Protein AF-A0A358XLU8-F1 (afdb_monomer_lite)

pLDDT: mean 94.85, std 4.19, range [76.31, 98.69]

Sequence (121 aa):
DLKNVAKDKLIVLAFHIPLYHQNSDVFRNEDRQRLFDILAPFKHTLSLSAHTHFQRQYFYGQNEGWKQEKPHHEYNVGTTSGDWYSGELNEKGIPVSTMRDGTPKGYAILKIEGNQYSFDY

Secondary structure (DSSP, 8-state):
-GGGS-TTSEEEEE-SS-S--SS--SS-HHHHHHHHHHHTT-SEEEEEE-SSSS-EEEEE-GGGT--SSSPEEEEE---TTTTTT-S-B-TTS-B----TTSPPS---EEEEETTEEEEE-

Structure (mmCIF, N/CA/C/O backbone):
data_AF-A0A358XLU8-F1
#
_entry.id   AF-A0A358XLU8-F1
#
loop_
_atom_site.group_PDB
_atom_site.id
_atom_site.type_symbol
_atom_site.label_atom_id
_atom_site.label_alt_id
_atom_site.label_comp_id
_atom_site.label_asym_id
_atom_site.label_entity_id
_atom_site.label_seq_id
_atom_site.pdbx_PDB_ins_code
_atom_site.Cartn_x
_atom_site.Cartn_y
_atom_site.Cartn_z
_atom_site.occupancy
_atom_site.B_iso_or_equiv
_atom_site.auth_seq_id
_atom_site.auth_comp_id
_atom_site.auth_asym_id
_atom_site.auth_atom_id
_atom_site.pdbx_PDB_model_num
ATOM 1 N N . ASP A 1 1 ? -18.861 -10.164 3.761 1.00 81.62 1 ASP A N 1
ATOM 2 C CA . ASP A 1 1 ? -17.651 -10.866 4.241 1.00 81.62 1 ASP A CA 1
ATOM 3 C C . ASP A 1 1 ? -17.258 -10.494 5.665 1.00 81.62 1 ASP A C 1
ATOM 5 O O . ASP A 1 1 ? -17.329 -11.348 6.536 1.00 81.62 1 ASP A O 1
ATOM 9 N N . LEU A 1 2 ? -16.974 -9.225 5.973 1.00 93.62 2 LEU A N 1
ATOM 10 C CA . LEU A 1 2 ? -16.483 -8.806 7.304 1.00 93.62 2 LEU A CA 1
ATOM 11 C C . LEU A 1 2 ? -17.432 -9.032 8.504 1.00 93.62 2 LEU A C 1
ATOM 13 O O . LEU A 1 2 ? -17.013 -8.885 9.650 1.00 93.62 2 LEU A O 1
ATOM 17 N N . LYS A 1 3 ? -18.705 -9.384 8.275 1.00 93.50 3 LYS A N 1
ATOM 18 C CA . LYS A 1 3 ? -19.703 -9.598 9.343 1.00 93.50 3 LYS A CA 1
ATOM 19 C C . LYS A 1 3 ? -19.321 -10.731 10.304 1.00 93.50 3 LYS A C 1
ATOM 21 O O . LYS A 1 3 ? -19.650 -10.646 11.479 1.00 93.50 3 LYS A O 1
ATOM 26 N N . ASN A 1 4 ? -18.607 -11.741 9.808 1.00 95.00 4 ASN A N 1
ATOM 27 C CA . ASN A 1 4 ? -18.255 -12.947 10.566 1.00 95.00 4 ASN A CA 1
ATOM 28 C C . ASN A 1 4 ? -16.793 -12.949 11.046 1.00 95.00 4 ASN A C 1
ATOM 30 O O . ASN A 1 4 ? -16.323 -13.949 11.579 1.00 95.00 4 ASN A O 1
ATOM 34 N N . VAL A 1 5 ? -16.056 -11.855 10.830 1.00 96.25 5 VAL A N 1
ATOM 35 C CA . VAL A 1 5 ? -14.639 -11.752 11.195 1.00 96.25 5 VAL A CA 1
ATOM 36 C C . VAL A 1 5 ? -14.512 -11.085 12.562 1.00 96.25 5 VAL A C 1
ATOM 38 O O . VAL A 1 5 ? -15.071 -10.007 12.791 1.00 96.25 5 VAL A O 1
ATOM 41 N N . ALA A 1 6 ? -13.769 -11.723 13.470 1.00 96.56 6 ALA A N 1
ATOM 42 C CA . ALA A 1 6 ? -13.468 -11.165 14.784 1.00 96.56 6 ALA A CA 1
ATOM 43 C C . ALA A 1 6 ? -12.666 -9.854 14.662 1.00 96.56 6 ALA A C 1
ATOM 45 O O . ALA A 1 6 ? -11.850 -9.685 13.755 1.00 96.56 6 ALA A O 1
ATOM 46 N N . LYS A 1 7 ? -12.931 -8.894 15.556 1.00 95.75 7 LYS A N 1
ATOM 47 C CA . LYS A 1 7 ? -12.445 -7.503 15.435 1.00 95.75 7 LYS A CA 1
ATOM 48 C C . LYS A 1 7 ? -10.952 -7.319 15.721 1.00 95.75 7 LYS A C 1
ATOM 50 O O . LYS A 1 7 ? -10.391 -6.271 15.411 1.00 95.75 7 LYS A O 1
ATOM 55 N N . ASP A 1 8 ? -10.323 -8.334 16.295 1.00 96.00 8 ASP A N 1
ATOM 56 C CA . ASP A 1 8 ? -8.900 -8.418 16.624 1.00 96.00 8 ASP A CA 1
ATOM 57 C C . ASP A 1 8 ? -8.040 -9.002 15.487 1.00 96.00 8 ASP A C 1
ATOM 59 O O . ASP A 1 8 ? -6.810 -8.960 15.568 1.00 96.00 8 ASP A O 1
ATOM 63 N N . LYS A 1 9 ? -8.662 -9.527 14.421 1.00 97.81 9 LYS A N 1
ATOM 64 C CA . LYS A 1 9 ? -7.963 -10.058 13.243 1.00 97.81 9 LYS A CA 1
ATOM 65 C C . LYS A 1 9 ? -7.401 -8.945 12.361 1.00 97.81 9 LYS A C 1
ATOM 67 O O . LYS A 1 9 ? -7.987 -7.869 12.252 1.00 97.81 9 LYS A O 1
ATOM 72 N N . LEU A 1 10 ? -6.294 -9.251 11.682 1.00 98.44 10 LEU A N 1
ATOM 73 C CA . LEU A 1 10 ? -5.779 -8.431 10.590 1.00 98.44 10 LEU A CA 1
ATOM 74 C C . LEU A 1 10 ? -6.692 -8.560 9.367 1.00 98.44 10 LEU A C 1
ATOM 76 O O . LEU A 1 10 ? -6.890 -9.656 8.845 1.00 98.44 10 LEU A O 1
ATOM 80 N N . ILE A 1 11 ? -7.220 -7.431 8.902 1.00 98.31 11 ILE A N 1
ATOM 81 C CA . ILE A 1 11 ? -7.940 -7.328 7.633 1.00 98.31 11 ILE A CA 1
ATOM 82 C C . ILE A 1 11 ? -6.965 -6.841 6.566 1.00 98.31 11 ILE A C 1
ATOM 84 O O . ILE A 1 11 ? -6.453 -5.726 6.658 1.00 98.31 11 ILE A O 1
ATOM 88 N N . VAL A 1 12 ? -6.731 -7.672 5.552 1.00 98.31 12 VAL A N 1
ATOM 89 C CA . VAL A 1 12 ? -5.911 -7.319 4.389 1.00 98.31 12 VAL A CA 1
ATOM 90 C C . VAL A 1 12 ? -6.827 -7.095 3.194 1.00 98.31 12 VAL A C 1
ATOM 92 O O . VAL A 1 12 ? -7.613 -7.974 2.841 1.00 98.31 12 VAL A O 1
ATOM 95 N N . LEU A 1 13 ? -6.732 -5.922 2.577 1.00 98.00 13 LEU A N 1
ATOM 96 C CA . LEU A 1 13 ? -7.384 -5.609 1.309 1.00 98.00 13 LEU A CA 1
ATOM 97 C C . LEU A 1 13 ? -6.331 -5.604 0.208 1.00 98.00 13 LEU A C 1
ATOM 99 O O . LEU A 1 13 ? -5.270 -5.024 0.394 1.00 98.00 13 LEU A O 1
ATOM 103 N N . ALA A 1 14 ? -6.625 -6.224 -0.931 1.00 97.38 14 ALA A N 1
ATOM 104 C CA . ALA A 1 14 ? -5.761 -6.188 -2.106 1.00 97.38 14 ALA A CA 1
ATOM 105 C C . ALA A 1 14 ? -6.577 -5.745 -3.321 1.00 97.38 14 ALA A C 1
ATOM 107 O O . ALA A 1 14 ? -7.626 -6.320 -3.613 1.00 97.38 14 ALA A O 1
ATOM 108 N N . PHE A 1 15 ? -6.116 -4.704 -4.006 1.00 95.75 15 PHE A N 1
ATOM 109 C CA . PHE A 1 15 ? -6.797 -4.112 -5.155 1.00 95.75 15 PHE A CA 1
ATOM 110 C C . PHE A 1 15 ? -5.783 -3.461 -6.104 1.00 95.75 15 PHE A C 1
ATOM 112 O O . PHE A 1 15 ? -4.606 -3.341 -5.791 1.00 95.75 15 PHE A O 1
ATOM 119 N N . HIS A 1 16 ? -6.207 -3.096 -7.316 1.00 94.62 16 HIS A N 1
ATOM 120 C CA . HIS A 1 16 ? -5.261 -2.652 -8.342 1.00 94.62 16 HIS A CA 1
ATOM 121 C C . HIS A 1 16 ? -4.812 -1.192 -8.168 1.00 94.62 16 HIS A C 1
ATOM 123 O O . HIS A 1 16 ? -3.615 -0.931 -8.119 1.00 94.62 16 HIS A O 1
ATOM 129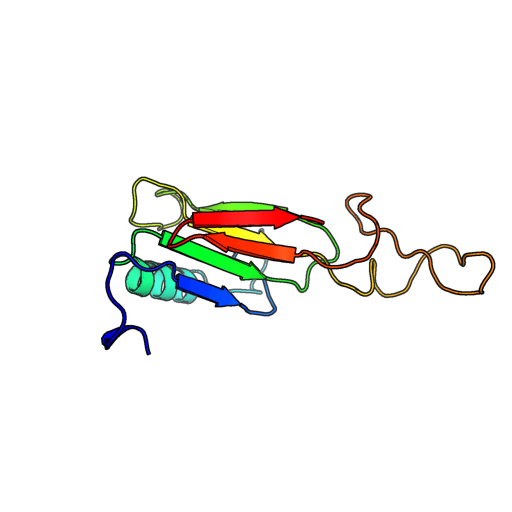 N N . ILE A 1 17 ? -5.756 -0.251 -8.086 1.00 94.38 17 ILE A N 1
ATOM 130 C CA . ILE A 1 17 ? -5.484 1.197 -8.095 1.00 94.38 17 ILE A CA 1
ATOM 131 C C . ILE A 1 17 ? -5.400 1.721 -6.656 1.00 94.38 17 ILE A C 1
ATOM 133 O O . ILE A 1 17 ? -6.315 1.429 -5.888 1.00 94.38 17 ILE A O 1
ATOM 137 N N . PRO A 1 18 ? -4.369 2.502 -6.284 1.00 95.00 18 PRO A N 1
ATOM 138 C CA . PRO A 1 18 ? -4.232 3.032 -4.933 1.00 95.00 18 PRO A CA 1
ATOM 139 C C . PRO A 1 18 ? -5.424 3.876 -4.487 1.00 95.00 18 PRO A C 1
ATOM 141 O O . PRO A 1 18 ? -6.002 4.616 -5.284 1.00 95.00 18 PRO A O 1
ATOM 144 N N . LEU A 1 19 ? -5.747 3.831 -3.191 1.00 94.94 19 LEU A N 1
ATOM 145 C CA . LEU A 1 19 ? -6.729 4.759 -2.606 1.00 94.94 19 LEU A CA 1
ATOM 146 C C . LEU A 1 19 ? -6.156 6.179 -2.515 1.00 94.94 19 LEU A C 1
ATOM 148 O O . LEU A 1 19 ? -6.903 7.162 -2.414 1.00 94.94 19 LEU A O 1
ATOM 152 N N . TYR A 1 20 ? -4.826 6.276 -2.504 1.00 92.12 20 TYR A N 1
ATOM 153 C CA . TYR A 1 20 ? -4.118 7.534 -2.445 1.00 92.12 20 TYR A CA 1
ATOM 154 C C . TYR A 1 20 ? -4.060 8.127 -3.838 1.00 92.12 20 TYR A C 1
ATOM 156 O O . TYR A 1 20 ? -3.562 7.509 -4.779 1.00 92.12 20 TYR A O 1
ATOM 164 N N . HIS A 1 21 ? -4.482 9.375 -3.947 1.00 87.44 21 HIS A N 1
ATOM 165 C CA . HIS A 1 21 ? -4.370 10.132 -5.174 1.00 87.44 21 HIS A CA 1
ATOM 166 C C . HIS A 1 21 ? -4.145 11.608 -4.856 1.00 87.44 21 HIS A C 1
ATOM 168 O O . HIS A 1 21 ? -4.534 12.104 -3.797 1.00 87.44 21 HIS A O 1
ATOM 174 N N . GLN A 1 22 ? -3.471 12.298 -5.771 1.00 83.44 22 GLN A N 1
ATOM 175 C CA . GLN A 1 22 ? -3.292 13.745 -5.749 1.00 83.44 22 GLN A CA 1
ATOM 176 C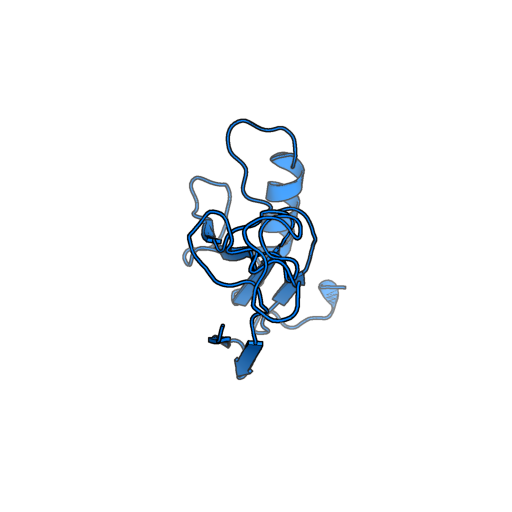 C . GLN A 1 22 ? -3.698 14.280 -7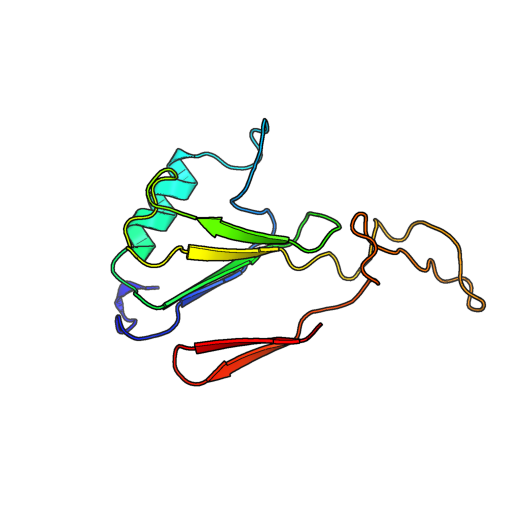.113 1.00 83.44 22 GLN A C 1
ATOM 178 O O . GLN A 1 22 ? -3.173 13.816 -8.123 1.00 83.44 22 GLN A O 1
ATOM 183 N N . ASN A 1 23 ? -4.596 15.266 -7.135 1.00 76.31 23 ASN A N 1
ATOM 184 C CA . ASN A 1 23 ? -5.032 15.938 -8.362 1.00 76.31 23 ASN A CA 1
ATOM 185 C C . ASN A 1 23 ? -5.510 14.963 -9.459 1.00 76.31 23 ASN A C 1
ATOM 187 O O . ASN A 1 23 ? -5.189 15.146 -10.632 1.00 76.31 23 ASN A O 1
ATOM 191 N N . SER A 1 24 ? -6.234 13.903 -9.086 1.00 78.69 24 SER A N 1
ATOM 192 C CA . SER A 1 24 ? -6.756 12.926 -10.045 1.00 78.69 24 SER A CA 1
ATOM 193 C C . SER A 1 24 ? -8.099 12.359 -9.591 1.00 78.69 24 SER A C 1
ATOM 195 O O . SER A 1 24 ? -8.300 12.169 -8.397 1.00 78.69 24 SER A O 1
ATOM 197 N N . ASP A 1 25 ? -8.953 11.977 -10.538 1.00 78.00 25 ASP A N 1
ATOM 198 C CA . ASP A 1 25 ? -10.256 11.354 -10.260 1.00 78.00 25 ASP A CA 1
ATOM 199 C C . ASP A 1 25 ? -10.201 9.814 -10.296 1.00 78.00 25 ASP A C 1
ATOM 201 O O . ASP A 1 25 ? -11.216 9.148 -10.499 1.00 78.00 25 ASP A O 1
ATOM 205 N N . VAL A 1 26 ? -9.014 9.216 -10.117 1.00 82.75 26 VAL A N 1
ATOM 206 C CA . VAL A 1 26 ? -8.835 7.749 -10.189 1.00 82.75 26 VAL A CA 1
ATOM 207 C C . VAL A 1 26 ? -9.561 7.003 -9.068 1.00 82.75 26 VAL A C 1
ATOM 209 O O . VAL A 1 26 ? -9.863 5.820 -9.217 1.00 82.75 26 VAL A O 1
ATOM 212 N N . PHE A 1 27 ? -9.855 7.685 -7.957 1.00 85.00 27 PHE A N 1
ATOM 213 C CA . PHE A 1 27 ? -10.622 7.133 -6.850 1.00 85.00 27 PHE A CA 1
ATOM 214 C C . PHE A 1 27 ? -11.497 8.207 -6.196 1.00 85.00 27 PHE A C 1
ATOM 216 O O . PHE A 1 27 ? -11.022 9.284 -5.838 1.00 85.00 27 PHE A O 1
ATOM 223 N N . ARG A 1 28 ? -12.784 7.912 -5.995 1.00 90.44 28 ARG A N 1
ATOM 224 C CA . ARG A 1 28 ? -13.723 8.852 -5.367 1.00 90.44 28 ARG A CA 1
ATOM 225 C C . ARG A 1 28 ? -13.488 8.912 -3.862 1.00 90.44 28 ARG A C 1
ATOM 227 O O . ARG A 1 28 ? -13.432 7.878 -3.192 1.00 90.44 28 ARG A O 1
ATOM 234 N N . ASN A 1 29 ? -13.397 10.120 -3.312 1.00 91.00 29 ASN A N 1
ATOM 235 C CA . ASN A 1 29 ? -13.171 10.306 -1.877 1.00 91.00 29 ASN A CA 1
ATOM 236 C C . ASN A 1 29 ? -14.313 9.716 -1.035 1.00 91.00 29 ASN A C 1
ATOM 238 O O . ASN A 1 29 ? -14.064 9.180 0.043 1.00 91.00 29 ASN A O 1
ATOM 242 N N . GLU A 1 30 ? -15.545 9.738 -1.541 1.00 94.25 30 GLU A N 1
ATOM 243 C CA . GLU A 1 30 ? -16.729 9.199 -0.869 1.00 94.25 30 GLU A CA 1
ATOM 244 C C . GLU A 1 30 ? -16.670 7.670 -0.761 1.00 94.25 30 GLU A C 1
ATOM 246 O O . GLU A 1 30 ? -17.022 7.104 0.275 1.00 94.25 30 GLU A O 1
ATOM 251 N N . ASP A 1 31 ? -16.169 6.989 -1.797 1.00 94.88 31 ASP A N 1
ATOM 252 C CA . ASP A 1 31 ? -15.965 5.538 -1.756 1.00 94.88 31 ASP A CA 1
ATOM 253 C C . ASP A 1 31 ? -14.847 5.167 -0.781 1.00 94.88 31 ASP A C 1
ATOM 255 O O . ASP A 1 31 ? -14.969 4.185 -0.042 1.00 94.88 31 ASP A O 1
ATOM 259 N N . ARG A 1 32 ? -13.773 5.970 -0.734 1.00 95.38 32 ARG A N 1
ATOM 260 C CA . ARG A 1 32 ? -12.669 5.758 0.211 1.00 95.38 32 ARG A CA 1
ATOM 261 C C . ARG A 1 32 ? -13.166 5.936 1.637 1.00 95.38 32 ARG A C 1
ATOM 263 O O . ARG A 1 32 ? -12.882 5.101 2.491 1.00 95.38 32 ARG A O 1
ATOM 270 N N . GLN A 1 33 ? -13.968 6.972 1.877 1.00 97.06 33 GLN A N 1
ATOM 271 C CA . GLN A 1 33 ? -14.590 7.197 3.176 1.00 97.06 33 GLN A CA 1
ATOM 272 C C . GLN A 1 33 ? -15.501 6.032 3.564 1.00 97.06 33 GLN A C 1
ATOM 274 O O . GLN A 1 33 ? -15.401 5.525 4.679 1.00 97.06 33 GLN A O 1
ATOM 279 N N . ARG A 1 34 ? -16.332 5.541 2.637 1.00 97.44 34 ARG A N 1
ATOM 280 C CA . ARG A 1 34 ? -17.197 4.381 2.882 1.00 97.44 34 ARG A CA 1
ATOM 281 C C . ARG A 1 34 ? -16.390 3.137 3.259 1.00 97.44 34 ARG A C 1
ATOM 283 O O . ARG A 1 34 ? -16.798 2.399 4.156 1.00 97.44 34 ARG A O 1
ATOM 290 N N . LEU A 1 35 ? -15.254 2.900 2.602 1.00 96.94 35 LEU A N 1
ATOM 291 C CA . LEU A 1 35 ? -14.335 1.825 2.972 1.00 96.94 35 LEU A CA 1
ATOM 292 C C . LEU A 1 35 ? -13.766 2.038 4.383 1.00 96.94 35 LEU A C 1
ATOM 294 O O . LEU A 1 35 ? -13.793 1.112 5.193 1.00 96.94 35 LEU A O 1
ATOM 298 N N . PHE A 1 36 ? -13.302 3.245 4.709 1.00 97.81 36 PHE A N 1
ATOM 299 C CA . PHE A 1 36 ? -12.782 3.566 6.042 1.00 97.81 36 PHE A CA 1
ATOM 300 C C . PHE A 1 36 ? -13.827 3.365 7.142 1.00 97.81 36 PHE A C 1
ATOM 302 O O . PHE A 1 36 ? -13.509 2.797 8.186 1.00 97.81 36 PHE A O 1
ATOM 309 N N . ASP A 1 37 ? -15.082 3.735 6.895 1.00 98.00 37 ASP A N 1
ATOM 310 C CA . ASP A 1 37 ? -16.179 3.533 7.844 1.00 98.00 37 ASP A CA 1
ATOM 311 C C . ASP A 1 37 ? -16.477 2.038 8.061 1.00 98.00 37 ASP A C 1
ATOM 313 O O . ASP A 1 37 ? -16.711 1.605 9.191 1.00 98.00 37 ASP A O 1
ATOM 317 N N . ILE A 1 38 ? -16.398 1.217 7.004 1.00 97.50 38 ILE A N 1
ATOM 318 C CA . ILE A 1 38 ? -16.519 -0.248 7.103 1.00 97.50 38 ILE A CA 1
ATOM 319 C C . ILE A 1 38 ? -15.377 -0.850 7.941 1.00 97.50 38 ILE A C 1
ATOM 321 O O . ILE A 1 38 ? -15.596 -1.813 8.684 1.00 97.50 38 ILE A O 1
ATOM 325 N N . LEU A 1 39 ? -14.166 -0.301 7.823 1.00 97.56 39 LEU A N 1
ATOM 326 C CA . LEU A 1 39 ? -12.968 -0.783 8.513 1.00 97.56 39 LEU A CA 1
ATOM 327 C C . LEU A 1 39 ? -12.817 -0.248 9.942 1.00 97.56 39 LEU A C 1
ATOM 329 O O . LEU A 1 39 ? -12.073 -0.841 10.721 1.00 97.56 39 LEU A O 1
ATOM 333 N N . ALA A 1 40 ? -13.532 0.816 10.317 1.00 97.31 40 ALA A N 1
ATOM 334 C CA . ALA A 1 40 ? -13.440 1.456 11.632 1.00 97.31 40 ALA A CA 1
ATOM 335 C C . ALA A 1 40 ? -13.514 0.489 12.839 1.00 97.31 40 ALA A C 1
ATOM 337 O O . ALA A 1 40 ? -12.789 0.714 13.808 1.00 97.31 40 ALA A O 1
ATOM 338 N N . PRO A 1 41 ? -14.301 -0.610 12.812 1.00 96.88 41 PRO A N 1
ATOM 339 C CA . PRO A 1 41 ? -14.335 -1.572 13.916 1.00 96.88 41 PRO A CA 1
ATOM 340 C C . PRO A 1 41 ? -13.098 -2.482 14.049 1.00 96.88 41 PRO A C 1
ATOM 342 O O . PRO A 1 41 ? -13.022 -3.225 15.026 1.00 96.88 41 PRO A O 1
ATOM 345 N N . PHE A 1 42 ? -12.178 -2.507 13.078 1.00 97.31 42 PHE A N 1
ATOM 346 C CA . PHE A 1 42 ? -11.047 -3.442 13.022 1.00 97.31 42 PHE A CA 1
ATOM 347 C C . PHE A 1 42 ? -9.723 -2.727 13.285 1.00 97.31 42 PHE A C 1
ATOM 349 O O . PHE A 1 42 ? -9.262 -1.945 12.458 1.00 97.31 42 PHE A O 1
ATOM 356 N N . LYS A 1 43 ? -9.065 -3.029 14.408 1.00 95.81 43 LYS A N 1
ATOM 357 C CA . LYS A 1 43 ? -7.833 -2.326 14.827 1.00 95.81 43 LYS A CA 1
ATOM 358 C C . LYS A 1 43 ? -6.604 -2.627 13.965 1.00 95.81 43 LYS A C 1
ATOM 360 O O . LYS A 1 43 ? -5.626 -1.882 13.983 1.00 95.81 43 LYS A O 1
ATOM 365 N N . HIS A 1 44 ? -6.644 -3.735 13.232 1.00 97.94 44 HIS A N 1
ATOM 366 C CA . HIS A 1 44 ? -5.529 -4.245 12.447 1.00 97.94 44 HIS A CA 1
ATOM 367 C C . HIS A 1 44 ? -5.963 -4.308 10.991 1.00 97.94 44 HIS A C 1
ATOM 369 O O . HIS A 1 44 ? -6.741 -5.176 10.600 1.00 97.94 44 HIS A O 1
ATOM 375 N N . THR A 1 45 ? -5.501 -3.353 10.192 1.00 98.38 45 THR A N 1
ATOM 376 C CA . THR A 1 45 ? -5.874 -3.240 8.782 1.00 98.38 45 THR A CA 1
ATOM 377 C C . THR A 1 45 ? -4.647 -2.919 7.936 1.00 98.38 45 THR A C 1
ATOM 379 O O . THR A 1 45 ? -3.736 -2.219 8.384 1.00 98.38 45 THR A O 1
ATOM 382 N N . LEU A 1 46 ? -4.630 -3.455 6.721 1.00 98.69 46 LEU A N 1
ATOM 383 C CA . LEU A 1 46 ? -3.598 -3.243 5.714 1.00 98.69 46 LEU A CA 1
ATOM 384 C C . LEU A 1 46 ? -4.266 -3.206 4.339 1.00 98.69 46 LEU A C 1
ATOM 386 O O . LEU A 1 46 ? -5.040 -4.105 4.014 1.00 98.69 46 LEU A O 1
ATOM 390 N N . SER A 1 47 ? -3.942 -2.203 3.535 1.00 98.44 47 SER A N 1
ATOM 391 C CA . SER A 1 47 ? -4.293 -2.175 2.116 1.00 98.44 47 SER A CA 1
ATOM 392 C C . SER A 1 47 ? -3.058 -2.422 1.256 1.00 98.44 47 SER A C 1
ATOM 394 O O . SER A 1 47 ? -1.980 -1.907 1.539 1.00 98.44 47 SER A O 1
ATOM 396 N N . LEU A 1 48 ? -3.220 -3.213 0.205 1.00 98.44 48 LEU A N 1
ATOM 397 C CA . LEU A 1 48 ? -2.216 -3.488 -0.810 1.00 98.44 48 LEU A CA 1
ATOM 398 C C . LEU A 1 48 ? -2.751 -2.999 -2.149 1.00 98.44 48 LEU A C 1
ATOM 400 O O . LEU A 1 48 ? -3.812 -3.445 -2.599 1.00 98.44 48 LEU A O 1
ATOM 404 N N . SER A 1 49 ? -2.004 -2.101 -2.778 1.00 96.94 49 SER A N 1
ATOM 405 C CA . SER A 1 49 ? -2.290 -1.610 -4.120 1.00 96.94 49 SER A CA 1
ATOM 406 C C . SER A 1 49 ? -1.116 -1.833 -5.065 1.00 96.94 49 SER A C 1
ATOM 408 O O . SER A 1 49 ? -0.028 -2.216 -4.640 1.00 96.94 49 SER A O 1
ATOM 410 N N . ALA A 1 50 ? -1.350 -1.624 -6.358 1.00 94.38 50 ALA A N 1
ATOM 411 C CA . ALA A 1 50 ? -0.335 -1.675 -7.402 1.00 94.38 50 ALA A CA 1
ATOM 412 C C . ALA A 1 50 ? -0.578 -0.509 -8.375 1.00 94.38 50 ALA A C 1
ATOM 414 O O . ALA A 1 50 ? -0.756 0.623 -7.937 1.00 94.38 50 ALA A O 1
ATOM 415 N N . HIS A 1 51 ? -0.621 -0.756 -9.684 1.00 94.12 51 HIS A N 1
ATOM 416 C CA . HIS A 1 51 ? -0.870 0.240 -10.736 1.00 94.12 51 HIS A CA 1
ATOM 417 C C . HIS A 1 51 ? 0.250 1.273 -10.926 1.00 94.12 51 HIS A C 1
ATOM 419 O O . HIS A 1 51 ? 0.672 1.497 -12.056 1.00 94.12 51 HIS A O 1
ATOM 425 N N . THR A 1 52 ? 0.767 1.883 -9.863 1.00 93.25 52 THR A N 1
ATOM 426 C CA . THR A 1 52 ? 1.893 2.811 -9.938 1.00 93.25 52 THR A CA 1
ATOM 427 C C . THR A 1 52 ? 3.225 2.067 -9.994 1.00 93.25 52 THR A C 1
ATOM 429 O O . THR A 1 52 ? 3.483 1.130 -9.247 1.00 93.25 52 THR A O 1
ATOM 432 N N . HIS A 1 53 ? 4.082 2.476 -10.929 1.00 95.44 53 HIS A N 1
ATOM 433 C CA . HIS A 1 53 ? 5.378 1.851 -11.205 1.00 95.44 53 HIS A CA 1
ATOM 434 C C . HIS A 1 53 ? 6.475 2.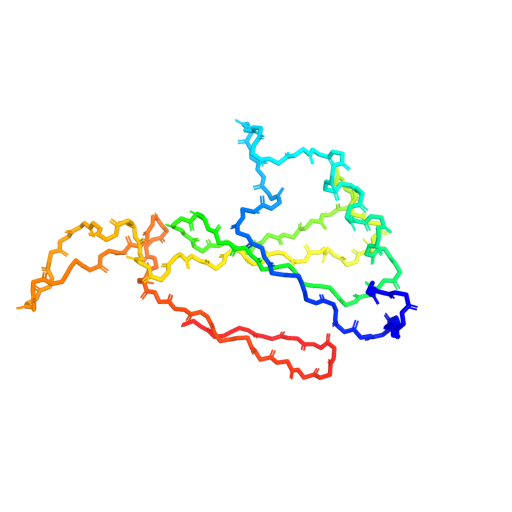438 -10.299 1.00 95.44 53 HIS A C 1
ATOM 436 O O . HIS A 1 53 ? 7.481 2.966 -10.773 1.00 95.44 53 HIS A O 1
ATOM 442 N N . PHE A 1 54 ? 6.213 2.422 -8.993 1.00 95.25 54 PHE A N 1
ATOM 443 C CA . PHE A 1 54 ? 7.108 2.810 -7.901 1.00 95.25 54 PHE A CA 1
ATOM 444 C C . PHE A 1 54 ? 6.604 2.183 -6.595 1.00 95.25 54 PHE A C 1
ATOM 446 O O . PHE A 1 54 ? 5.431 1.838 -6.502 1.00 95.25 54 PHE A O 1
ATOM 453 N N . GLN A 1 55 ? 7.451 2.071 -5.575 1.00 95.94 55 GLN A N 1
ATOM 454 C CA . GLN A 1 55 ? 7.036 1.670 -4.231 1.00 95.94 55 GLN A CA 1
ATOM 455 C C . GLN A 1 55 ? 6.495 2.876 -3.453 1.00 95.94 55 GLN A C 1
ATOM 457 O O . GLN A 1 55 ? 7.067 3.968 -3.490 1.00 95.94 55 GLN A O 1
ATOM 462 N N . ARG A 1 56 ? 5.405 2.700 -2.696 1.00 95.88 56 ARG A N 1
ATOM 463 C CA . ARG A 1 56 ? 4.933 3.726 -1.748 1.00 95.88 56 ARG A CA 1
ATOM 464 C C . ARG A 1 56 ? 4.282 3.110 -0.521 1.00 95.88 56 ARG A C 1
ATOM 466 O O . ARG A 1 56 ? 3.280 2.422 -0.642 1.00 95.88 56 ARG A O 1
ATOM 473 N N . GLN A 1 57 ? 4.790 3.463 0.654 1.00 96.88 57 GLN A N 1
ATOM 474 C CA . GLN A 1 57 ? 4.111 3.236 1.929 1.00 96.88 57 GLN A CA 1
ATOM 475 C C . GLN A 1 57 ? 3.347 4.511 2.297 1.00 96.88 57 GLN A C 1
ATOM 477 O O . GLN A 1 57 ? 3.958 5.572 2.445 1.00 96.88 57 GLN A O 1
ATOM 482 N N . TYR A 1 58 ? 2.023 4.437 2.401 1.00 97.69 58 TYR A N 1
ATOM 483 C CA . TYR A 1 58 ? 1.173 5.575 2.748 1.00 97.69 58 TYR A CA 1
ATOM 484 C C . TYR A 1 58 ? 0.369 5.303 4.019 1.00 97.69 58 TYR A C 1
ATOM 486 O O . TYR A 1 58 ? -0.118 4.194 4.232 1.00 97.69 58 TYR A O 1
ATOM 494 N N . PHE A 1 59 ? 0.223 6.322 4.865 1.00 98.31 59 PHE A N 1
ATOM 495 C CA . PHE A 1 59 ? -0.424 6.213 6.170 1.00 98.31 59 PHE A CA 1
ATOM 496 C C . PHE A 1 59 ? -1.552 7.238 6.294 1.00 98.31 59 PHE A C 1
ATOM 498 O O . PHE A 1 59 ? -1.283 8.421 6.479 1.00 98.31 59 PHE A O 1
ATOM 505 N N . TYR A 1 60 ? -2.803 6.780 6.225 1.00 97.88 60 TYR A N 1
ATOM 506 C CA . TYR A 1 60 ? -3.975 7.652 6.314 1.00 97.88 60 TYR A CA 1
ATOM 507 C C . TYR A 1 60 ? -4.265 8.069 7.749 1.00 97.88 60 TYR A C 1
ATOM 509 O O . TYR A 1 60 ? -4.503 7.219 8.615 1.00 97.88 60 TYR A O 1
ATOM 517 N N . GLY A 1 61 ? -4.293 9.378 7.984 1.00 98.00 61 GLY A N 1
ATOM 518 C CA . GLY A 1 61 ? -4.620 9.977 9.276 1.00 98.00 61 GLY A CA 1
ATOM 519 C C . GLY A 1 61 ? -6.076 10.439 9.402 1.00 98.00 61 GLY A C 1
ATOM 520 O O . GLY A 1 61 ? -6.870 10.381 8.461 1.00 98.00 61 GLY A O 1
ATOM 521 N N . GLN A 1 62 ? -6.424 10.967 10.579 1.00 97.38 62 GLN A N 1
ATOM 522 C CA . GLN A 1 62 ? -7.770 11.494 10.861 1.00 97.38 62 GLN A CA 1
ATOM 523 C C . GLN A 1 62 ? -8.186 12.629 9.917 1.00 97.38 62 GLN A C 1
ATOM 525 O O . GLN A 1 62 ? -9.343 12.694 9.505 1.00 97.38 62 GLN A O 1
ATOM 530 N N . ASN A 1 63 ? -7.231 13.469 9.506 1.00 95.94 63 ASN A N 1
ATOM 531 C CA . ASN A 1 63 ? -7.461 14.564 8.556 1.00 95.94 63 ASN A CA 1
ATOM 532 C C . ASN A 1 63 ? -7.910 14.074 7.167 1.00 95.94 63 ASN A C 1
ATOM 534 O O . ASN A 1 63 ? -8.436 14.855 6.382 1.00 95.94 63 ASN A O 1
ATOM 538 N N . GLU A 1 64 ? -7.723 12.787 6.868 1.00 95.12 64 GLU A N 1
ATOM 539 C CA . GLU A 1 64 ? -8.098 12.151 5.601 1.00 95.12 64 GLU A CA 1
ATOM 540 C C . GLU A 1 64 ? -9.337 11.255 5.739 1.00 95.12 64 GLU A C 1
ATOM 542 O O . GLU A 1 64 ? -9.673 10.510 4.817 1.00 95.12 64 GLU A O 1
ATOM 547 N N . GLY A 1 65 ? -10.016 11.321 6.890 1.00 96.19 65 GLY A N 1
ATOM 548 C CA . GLY A 1 65 ? -11.250 10.588 7.158 1.00 96.19 65 GLY A CA 1
ATOM 549 C C . GLY A 1 65 ? -11.066 9.238 7.853 1.00 96.19 65 GLY A C 1
ATOM 550 O O . GLY A 1 65 ? -12.062 8.564 8.143 1.00 96.19 65 GLY A O 1
ATOM 551 N N . TRP A 1 66 ? -9.824 8.842 8.158 1.00 98.06 66 TRP A N 1
ATOM 552 C CA . TRP A 1 66 ? -9.552 7.633 8.933 1.00 98.06 66 TRP A CA 1
ATOM 553 C C . TRP A 1 66 ? -10.049 7.782 10.377 1.00 98.06 66 TRP A C 1
ATOM 555 O O . TRP A 1 66 ? -9.838 8.805 11.023 1.00 98.06 66 TRP A O 1
ATOM 565 N N . LYS A 1 67 ? -10.740 6.765 10.900 1.00 97.44 67 LYS A N 1
ATOM 566 C CA . LYS A 1 67 ? -11.469 6.873 12.179 1.00 97.44 67 LYS A CA 1
ATOM 567 C C . LYS A 1 67 ? -10.675 6.431 13.407 1.00 97.44 67 LYS A C 1
ATOM 569 O O . LYS A 1 67 ? -11.141 6.642 14.523 1.00 97.44 67 LYS A O 1
ATOM 574 N N . GLN A 1 68 ? -9.519 5.794 13.226 1.00 96.25 68 GLN A N 1
ATOM 575 C CA . GLN A 1 68 ? -8.728 5.259 14.337 1.00 96.25 68 GLN A CA 1
ATOM 576 C C . GLN A 1 68 ? -7.528 6.153 14.647 1.00 96.25 68 GLN A C 1
ATOM 578 O O . GLN A 1 68 ? -7.091 6.942 13.814 1.00 96.25 68 GLN A O 1
ATOM 583 N N . GLU A 1 69 ? -6.993 6.020 15.860 1.00 95.69 69 GLU A N 1
ATOM 584 C CA . GLU A 1 69 ? -5.802 6.753 16.301 1.00 95.69 69 GLU A CA 1
ATOM 585 C C . GLU A 1 69 ? -4.545 6.315 15.536 1.00 95.69 69 GLU A C 1
ATOM 587 O O . GLU A 1 69 ? -3.788 7.154 15.054 1.00 95.69 69 GLU A O 1
ATOM 592 N N . LYS A 1 70 ? -4.349 4.999 15.363 1.00 96.75 70 LYS A N 1
ATOM 593 C CA . LYS A 1 70 ? -3.262 4.468 14.534 1.00 96.75 70 LYS A CA 1
ATOM 594 C C . LYS A 1 70 ? -3.605 4.673 13.050 1.00 96.75 70 LYS A C 1
ATOM 596 O O . LYS A 1 70 ? -4.658 4.182 12.633 1.00 96.75 70 LYS A O 1
ATOM 601 N N . PRO A 1 71 ? -2.737 5.318 12.249 1.00 98.19 71 PRO A N 1
ATOM 602 C CA . PRO A 1 71 ? -2.971 5.503 10.819 1.00 98.19 71 PRO A CA 1
ATOM 603 C C . PRO A 1 71 ? -3.177 4.187 10.059 1.00 98.19 71 PRO A C 1
ATOM 605 O O . PRO A 1 71 ? -2.526 3.182 10.363 1.00 98.19 71 PRO A O 1
ATOM 608 N N . HIS A 1 72 ? -4.054 4.194 9.051 1.00 98.50 72 HIS A N 1
ATOM 609 C CA . HIS A 1 72 ? -4.222 3.044 8.159 1.00 98.50 72 HIS A CA 1
ATOM 610 C C . HIS A 1 72 ? -3.070 2.974 7.167 1.00 98.50 72 HIS A C 1
ATOM 612 O O . HIS A 1 72 ? -2.791 3.952 6.480 1.00 98.50 72 HIS A O 1
ATOM 618 N N . HIS A 1 73 ? -2.435 1.813 7.067 1.00 98.62 73 HIS A N 1
ATOM 619 C CA . HIS A 1 73 ? -1.324 1.602 6.155 1.00 98.62 73 HIS A CA 1
ATOM 620 C C . HIS A 1 73 ? -1.811 1.055 4.812 1.00 98.62 73 HIS A C 1
ATOM 622 O O . HIS A 1 73 ? -2.457 0.005 4.760 1.00 98.62 73 HIS A O 1
ATOM 628 N N . GLU A 1 74 ? -1.452 1.741 3.734 1.00 98.38 74 GLU A N 1
ATOM 629 C CA . GLU A 1 74 ? -1.522 1.226 2.374 1.00 98.38 74 GLU A CA 1
ATOM 630 C C . GLU A 1 74 ? -0.114 1.095 1.799 1.00 98.38 74 GLU A C 1
ATOM 632 O O . GLU A 1 74 ? 0.611 2.085 1.691 1.00 98.38 74 GLU A O 1
ATOM 637 N N . TYR A 1 75 ? 0.244 -0.121 1.391 1.00 98.19 75 TYR A N 1
ATOM 638 C CA . TYR A 1 75 ? 1.453 -0.371 0.627 1.00 98.19 75 TYR A CA 1
ATOM 639 C C . TYR A 1 75 ? 1.101 -0.485 -0.853 1.00 98.19 75 TYR A C 1
ATOM 641 O O . TYR A 1 75 ? 0.494 -1.462 -1.298 1.00 98.19 75 TYR A O 1
ATOM 649 N N . ASN A 1 76 ? 1.517 0.511 -1.625 1.00 96.69 76 ASN A N 1
ATOM 650 C CA . ASN A 1 76 ? 1.624 0.379 -3.058 1.00 96.69 76 ASN A CA 1
ATOM 651 C C . ASN A 1 76 ? 2.854 -0.456 -3.414 1.00 96.69 76 ASN A C 1
ATOM 653 O O . ASN A 1 76 ? 3.983 0.045 -3.403 1.00 96.69 76 ASN A O 1
ATOM 657 N N . VAL A 1 77 ? 2.610 -1.728 -3.707 1.00 95.88 77 VAL A N 1
ATOM 658 C CA . VAL A 1 77 ? 3.628 -2.650 -4.184 1.00 95.88 77 VAL A CA 1
ATOM 659 C C . VAL A 1 77 ? 3.808 -2.360 -5.664 1.00 95.88 77 VAL A C 1
ATOM 661 O O . VAL A 1 77 ? 2.922 -2.645 -6.476 1.00 95.88 77 VAL A O 1
ATOM 664 N N . GLY A 1 78 ? 4.946 -1.755 -5.999 1.00 92.38 78 GLY A N 1
ATOM 665 C CA . GLY A 1 78 ? 5.306 -1.438 -7.375 1.00 92.38 78 GLY A CA 1
ATOM 666 C C . GLY A 1 78 ? 5.161 -2.649 -8.305 1.00 92.38 78 GLY A C 1
ATOM 667 O O . GLY A 1 78 ? 5.093 -3.805 -7.881 1.00 92.38 78 GLY A O 1
ATOM 668 N N . THR A 1 79 ? 5.074 -2.401 -9.605 1.00 91.12 79 THR A N 1
ATOM 669 C CA . THR A 1 79 ? 4.696 -3.445 -10.559 1.00 91.12 79 THR A CA 1
ATOM 670 C C . THR A 1 79 ? 5.828 -4.445 -10.812 1.00 91.12 79 THR A C 1
ATOM 672 O O . THR A 1 79 ? 6.990 -4.084 -11.000 1.00 91.12 79 THR A O 1
ATOM 675 N N . THR A 1 80 ? 5.488 -5.733 -10.915 1.00 91.44 80 THR A N 1
ATOM 676 C CA . THR A 1 80 ? 6.465 -6.798 -11.224 1.00 91.44 80 THR A CA 1
ATOM 677 C C . THR A 1 80 ? 7.125 -6.627 -12.591 1.00 91.44 80 THR A C 1
ATOM 679 O O . THR A 1 80 ? 8.237 -7.099 -12.820 1.00 91.44 80 THR A O 1
ATOM 682 N N . SER A 1 81 ? 6.471 -5.907 -13.502 1.00 91.38 81 SER A N 1
ATOM 683 C CA . SER A 1 81 ? 7.036 -5.515 -14.793 1.00 91.38 81 SER A CA 1
ATOM 684 C C . SER A 1 81 ? 8.162 -4.489 -14.691 1.00 91.38 81 SER A C 1
ATOM 686 O O . SER A 1 81 ? 8.871 -4.280 -15.675 1.00 91.38 81 SER A O 1
ATOM 688 N N . GLY A 1 82 ? 8.304 -3.811 -13.550 1.00 93.44 82 GLY A N 1
ATOM 689 C CA . GLY A 1 82 ? 9.075 -2.580 -13.484 1.00 93.44 82 GLY A CA 1
ATOM 690 C C . GLY A 1 82 ? 8.394 -1.469 -14.269 1.00 93.44 82 GLY A C 1
ATOM 691 O O . GLY A 1 82 ? 7.211 -1.593 -14.575 1.00 93.44 82 GLY A O 1
ATOM 692 N N . ASP A 1 83 ? 9.116 -0.418 -14.654 1.00 93.81 83 ASP A N 1
ATOM 693 C CA . ASP A 1 83 ? 8.588 0.712 -15.441 1.00 93.81 83 ASP A CA 1
ATOM 694 C C . ASP A 1 83 ? 8.156 0.284 -16.865 1.00 93.81 83 ASP A C 1
ATOM 696 O O . ASP A 1 83 ? 8.907 0.407 -17.826 1.00 93.81 83 ASP A O 1
ATOM 700 N N . TRP A 1 84 ? 6.958 -0.298 -16.998 1.00 92.00 84 TRP A N 1
ATOM 701 C CA . TRP A 1 84 ? 6.317 -0.776 -18.234 1.00 92.00 84 TRP A CA 1
ATOM 702 C C . TRP A 1 84 ? 7.196 -1.637 -19.154 1.00 92.00 84 TRP A C 1
ATOM 704 O O . TRP A 1 84 ? 7.131 -1.494 -20.372 1.00 92.00 84 TRP A O 1
ATOM 714 N N . TYR A 1 85 ? 8.011 -2.543 -18.598 1.00 92.00 85 TYR A N 1
ATOM 715 C CA . TYR A 1 85 ? 8.968 -3.341 -19.383 1.00 92.00 85 TYR A CA 1
ATOM 716 C C . TYR A 1 85 ? 9.896 -2.478 -20.260 1.00 92.00 85 TYR A C 1
ATOM 718 O O . TYR A 1 85 ? 10.317 -2.900 -21.335 1.00 92.00 85 TYR A O 1
ATOM 726 N N . SER A 1 86 ? 10.198 -1.257 -19.823 1.00 92.19 86 SER A N 1
ATOM 727 C CA . SER A 1 86 ? 11.030 -0.307 -20.559 1.00 92.19 86 SER A CA 1
ATOM 728 C C . SER A 1 86 ? 12.442 -0.210 -19.971 1.00 92.19 86 SER A C 1
ATOM 730 O O . SER A 1 86 ? 12.802 -0.947 -19.044 1.00 92.19 86 SER A O 1
ATOM 732 N N . GLY A 1 87 ? 13.249 0.694 -20.526 1.00 92.31 87 GLY A N 1
ATOM 733 C CA . GLY A 1 87 ? 14.623 0.947 -20.104 1.00 92.31 87 GLY A CA 1
ATOM 734 C C . GLY A 1 87 ? 15.659 0.127 -20.869 1.00 92.31 87 GLY A C 1
ATOM 735 O O . GLY A 1 87 ? 15.368 -0.501 -21.887 1.00 92.31 87 GLY A O 1
ATOM 736 N N . GLU A 1 88 ? 16.891 0.173 -20.371 1.00 94.19 88 GLU A N 1
ATOM 737 C CA . GLU A 1 88 ? 18.026 -0.534 -20.959 1.00 94.19 88 GLU A CA 1
ATOM 738 C C . GLU A 1 88 ? 17.835 -2.053 -20.885 1.00 94.19 88 GLU A C 1
ATOM 740 O O . GLU A 1 88 ? 17.306 -2.582 -19.904 1.00 94.19 88 GLU A O 1
ATOM 745 N N . LEU A 1 89 ? 18.259 -2.759 -21.931 1.00 96.31 89 LEU A N 1
ATOM 746 C CA . LEU A 1 89 ? 18.268 -4.216 -21.945 1.00 96.31 89 LEU A CA 1
ATOM 747 C C . LEU A 1 89 ? 19.506 -4.729 -21.209 1.00 96.31 89 LEU A C 1
ATOM 749 O O . LEU A 1 89 ? 20.612 -4.250 -21.433 1.00 96.31 89 LEU A O 1
ATOM 753 N N . ASN A 1 90 ? 19.335 -5.749 -20.375 1.00 93.38 90 ASN A N 1
ATOM 754 C CA . ASN A 1 90 ? 20.466 -6.492 -19.833 1.00 93.38 90 ASN A CA 1
ATOM 755 C C . ASN A 1 90 ? 21.104 -7.404 -20.900 1.00 93.38 90 ASN A C 1
ATOM 757 O O . ASN A 1 90 ? 20.605 -7.534 -22.018 1.00 93.38 90 ASN A O 1
ATOM 761 N N . GLU A 1 91 ? 22.169 -8.115 -20.526 1.00 95.88 91 GLU A N 1
ATOM 762 C CA . GLU A 1 91 ? 22.906 -9.044 -21.403 1.00 95.88 91 GLU A CA 1
ATOM 763 C C . GLU A 1 91 ? 22.038 -10.148 -22.038 1.00 95.88 91 GLU A C 1
ATOM 765 O O . GLU A 1 91 ? 22.420 -10.749 -23.039 1.00 95.88 91 GLU A O 1
ATOM 770 N N . LYS A 1 92 ? 20.854 -10.422 -21.475 1.00 95.19 92 LYS A N 1
ATOM 771 C CA . LYS A 1 92 ? 19.890 -11.410 -21.983 1.00 95.19 92 LYS A CA 1
ATOM 772 C C . LYS A 1 92 ? 18.820 -10.790 -22.888 1.00 95.19 92 LYS A C 1
ATOM 774 O O . LYS A 1 92 ? 17.859 -11.471 -23.235 1.00 95.19 92 LYS A O 1
ATOM 779 N N . GLY A 1 93 ? 18.943 -9.507 -23.231 1.00 94.88 93 GLY A N 1
ATOM 780 C CA . GLY A 1 93 ? 17.950 -8.774 -24.016 1.00 94.88 93 GLY A CA 1
ATOM 781 C C . GLY A 1 93 ? 16.664 -8.460 -23.246 1.00 94.88 93 GLY A C 1
ATOM 782 O O . GLY A 1 93 ? 15.645 -8.163 -23.863 1.00 94.88 93 GLY A O 1
ATOM 783 N N . ILE A 1 94 ? 16.678 -8.549 -21.911 1.00 93.25 9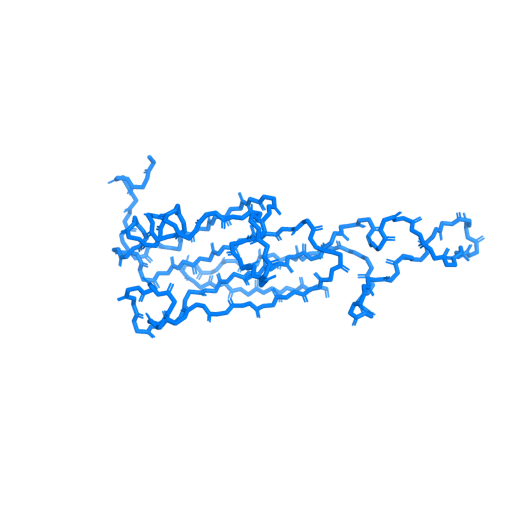4 ILE A N 1
ATOM 784 C CA . ILE A 1 94 ? 15.509 -8.277 -21.067 1.00 93.25 94 ILE A CA 1
ATOM 785 C C . ILE A 1 94 ? 15.631 -6.855 -20.514 1.00 93.25 94 ILE A C 1
ATOM 787 O O . ILE A 1 94 ? 16.651 -6.551 -19.893 1.00 93.25 94 ILE A O 1
ATOM 791 N N . PRO A 1 95 ? 14.600 -6.006 -20.654 1.00 94.94 95 PRO A N 1
ATOM 792 C CA . PRO A 1 95 ? 14.587 -4.684 -20.041 1.00 94.94 95 PRO A CA 1
ATOM 793 C C . PRO A 1 95 ? 14.847 -4.770 -18.533 1.00 94.94 95 PRO A C 1
ATOM 795 O O . PRO A 1 95 ? 14.177 -5.534 -17.832 1.00 94.94 95 PRO A O 1
ATOM 798 N N . VAL A 1 96 ? 15.810 -4.007 -18.015 1.00 95.50 96 VAL A N 1
ATOM 799 C CA . VAL A 1 96 ? 16.077 -3.908 -16.570 1.00 95.50 96 VAL A CA 1
ATOM 800 C C . VAL A 1 96 ? 14.833 -3.368 -15.860 1.00 95.50 96 VAL A C 1
ATOM 802 O O . VAL A 1 96 ? 14.412 -3.922 -14.844 1.00 95.50 96 VAL A O 1
ATOM 805 N N . SER A 1 97 ? 14.187 -2.366 -16.466 1.00 95.62 97 SER A N 1
ATOM 806 C CA . SER A 1 97 ? 12.917 -1.766 -16.031 1.00 95.62 97 SER A CA 1
ATOM 807 C C . SER A 1 97 ? 12.902 -1.330 -14.571 1.00 95.62 97 SER A C 1
ATOM 809 O O . SER A 1 97 ? 11.925 -1.552 -13.860 1.00 95.62 97 SER A O 1
ATOM 811 N N . THR A 1 98 ? 13.977 -0.696 -14.110 1.00 95.19 98 THR A N 1
ATOM 812 C CA . THR A 1 98 ? 13.984 -0.007 -12.816 1.00 95.19 98 THR A CA 1
ATOM 813 C C . THR A 1 98 ? 12.779 0.929 -12.720 1.00 95.19 98 THR A C 1
ATOM 815 O O . THR A 1 98 ? 12.480 1.658 -13.664 1.00 95.19 98 THR A O 1
ATOM 818 N N . MET A 1 99 ? 12.062 0.868 -11.602 1.00 95.69 99 MET A N 1
ATOM 819 C CA . MET A 1 99 ? 10.882 1.692 -11.355 1.00 95.69 99 MET A CA 1
ATOM 820 C C . MET A 1 99 ? 11.250 3.165 -11.165 1.00 95.69 99 MET A C 1
ATOM 822 O O . MET A 1 99 ? 12.415 3.520 -10.980 1.00 95.69 99 MET A O 1
ATOM 826 N N . ARG A 1 100 ? 10.245 4.046 -11.213 1.00 94.00 100 ARG A N 1
ATOM 827 C CA . ARG A 1 100 ? 10.441 5.510 -11.191 1.00 94.00 100 ARG A CA 1
ATOM 828 C C . ARG A 1 100 ? 11.081 6.037 -9.907 1.00 94.00 100 ARG A C 1
ATOM 830 O O . ARG A 1 100 ? 11.596 7.148 -9.891 1.00 94.00 100 ARG A O 1
ATOM 837 N N . ASP A 1 101 ? 11.021 5.258 -8.839 1.00 94.56 101 ASP A N 1
ATOM 838 C CA . ASP A 1 101 ? 11.653 5.509 -7.545 1.00 94.56 101 ASP A CA 1
ATOM 839 C C . ASP A 1 101 ? 13.075 4.926 -7.433 1.00 94.56 101 ASP A C 1
ATOM 841 O O . ASP A 1 101 ? 13.701 5.051 -6.385 1.00 94.56 101 ASP A O 1
ATOM 845 N N . GLY A 1 102 ? 13.597 4.293 -8.488 1.00 94.69 102 GLY A N 1
ATOM 846 C CA . GLY A 1 102 ? 14.910 3.643 -8.493 1.00 94.69 102 GLY A CA 1
ATOM 847 C C . GLY A 1 102 ? 14.894 2.193 -8.000 1.00 94.69 102 GLY A C 1
ATOM 848 O O . GLY A 1 102 ? 15.927 1.524 -8.038 1.00 94.69 102 GLY A O 1
ATOM 849 N N . THR A 1 103 ? 13.740 1.678 -7.572 1.00 94.31 103 THR A N 1
ATOM 850 C CA . THR A 1 103 ? 13.61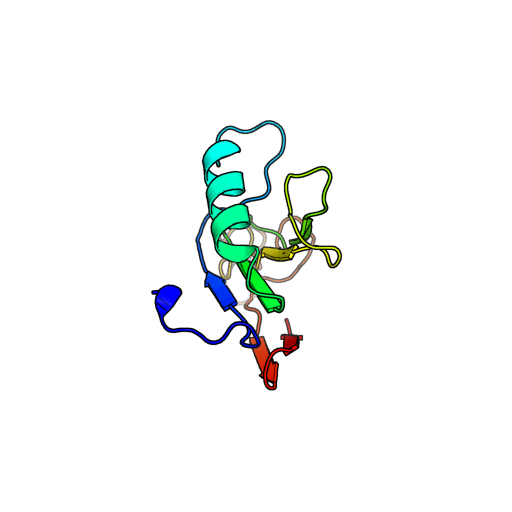8 0.307 -7.075 1.00 94.31 103 THR A CA 1
ATOM 851 C C . THR A 1 103 ? 13.685 -0.701 -8.239 1.00 94.31 103 THR A C 1
ATOM 853 O O . THR A 1 103 ? 13.013 -0.506 -9.258 1.00 94.31 103 THR A O 1
ATOM 856 N N . PRO A 1 104 ? 14.453 -1.806 -8.137 1.00 93.12 104 PRO A N 1
ATOM 857 C CA . PRO A 1 104 ? 14.417 -2.878 -9.132 1.00 93.12 104 PRO A CA 1
ATOM 858 C C . PRO A 1 104 ? 13.014 -3.475 -9.258 1.00 93.12 104 PRO A C 1
ATOM 860 O O . PRO A 1 104 ? 12.283 -3.562 -8.270 1.00 93.12 104 PRO A O 1
ATOM 863 N N . LYS A 1 105 ? 12.627 -3.936 -10.450 1.00 93.12 105 LYS A N 1
ATOM 864 C CA . LYS A 1 105 ? 11.362 -4.668 -10.604 1.00 93.12 105 LYS A CA 1
ATOM 865 C C . LYS A 1 105 ? 11.369 -5.969 -9.800 1.00 93.12 105 LYS A C 1
ATOM 867 O O . LYS A 1 105 ? 12.398 -6.639 -9.721 1.00 93.12 105 LYS A O 1
ATOM 872 N N . GLY A 1 106 ? 10.222 -6.349 -9.248 1.00 92.62 106 GLY A N 1
ATOM 873 C CA . GLY A 1 106 ? 10.144 -7.501 -8.354 1.00 92.62 106 GLY A CA 1
ATOM 874 C C . GLY A 1 106 ? 8.773 -7.684 -7.716 1.00 92.62 106 GLY A C 1
ATOM 875 O O . GLY A 1 106 ? 7.744 -7.307 -8.279 1.00 92.62 106 GLY A O 1
ATOM 876 N N . TYR A 1 107 ? 8.760 -8.314 -6.548 1.00 94.75 107 TYR A N 1
ATOM 877 C CA . TYR A 1 107 ? 7.563 -8.552 -5.752 1.00 94.75 107 TYR A CA 1
ATOM 878 C C . TYR A 1 107 ? 7.915 -8.471 -4.268 1.00 94.75 107 TYR A C 1
ATOM 880 O O . TYR A 1 107 ? 9.025 -8.813 -3.878 1.00 94.75 107 TYR A O 1
ATOM 888 N N . ALA A 1 108 ? 6.952 -8.057 -3.447 1.00 95.31 108 ALA A N 1
ATOM 889 C CA . ALA A 1 108 ? 7.095 -8.097 -1.998 1.00 95.31 108 ALA A CA 1
ATOM 890 C C . ALA A 1 108 ? 6.607 -9.440 -1.435 1.00 95.31 108 ALA A C 1
ATOM 892 O O . ALA A 1 108 ? 5.640 -10.027 -1.930 1.00 95.31 108 ALA A O 1
ATOM 893 N N . ILE A 1 109 ? 7.228 -9.892 -0.350 1.00 97.00 109 ILE A N 1
ATOM 894 C CA . ILE A 1 109 ? 6.769 -11.007 0.476 1.00 97.00 109 ILE A CA 1
ATOM 895 C C . ILE A 1 109 ? 6.113 -10.426 1.729 1.00 97.00 109 ILE A C 1
ATOM 897 O O . ILE A 1 109 ? 6.781 -9.829 2.569 1.00 97.00 109 ILE A O 1
ATOM 901 N N . LEU A 1 110 ? 4.800 -10.620 1.864 1.00 98.06 110 LEU A N 1
ATOM 902 C CA . LEU A 1 110 ? 4.042 -10.280 3.069 1.00 98.06 110 LEU A CA 1
ATOM 903 C C . LEU A 1 110 ? 4.123 -11.432 4.077 1.00 98.06 110 LEU A C 1
ATOM 905 O O . LEU A 1 110 ? 3.610 -12.524 3.828 1.00 98.06 110 LEU A O 1
ATOM 909 N N . LYS A 1 111 ? 4.726 -11.172 5.236 1.00 98.50 111 LYS A N 1
ATOM 910 C CA . LYS A 1 111 ? 4.740 -12.081 6.388 1.00 98.50 111 LYS A CA 1
ATOM 911 C C . LYS A 1 111 ? 3.667 -11.650 7.380 1.00 98.50 111 LYS A C 1
ATOM 913 O O . LYS A 1 111 ? 3.578 -10.469 7.706 1.00 98.50 111 LYS A O 1
ATOM 918 N N . ILE A 1 112 ? 2.855 -12.592 7.857 1.00 98.44 112 ILE A N 1
ATOM 919 C CA . ILE A 1 112 ? 1.773 -12.329 8.818 1.00 98.44 112 ILE A CA 1
ATOM 920 C C . ILE A 1 112 ? 1.976 -13.198 10.054 1.00 98.44 112 ILE A C 1
ATOM 922 O O . ILE A 1 112 ? 2.008 -14.424 9.960 1.00 98.44 112 ILE A O 1
ATOM 926 N N . GLU A 1 113 ? 2.037 -12.554 11.216 1.00 98.06 113 GLU A N 1
ATOM 927 C CA . GLU A 1 113 ? 2.137 -13.198 12.525 1.00 98.06 113 GLU A CA 1
ATOM 928 C C . GLU A 1 113 ? 0.976 -12.718 13.405 1.00 98.06 113 GLU A C 1
ATOM 930 O O . GLU A 1 113 ? 0.963 -11.602 13.931 1.00 98.06 113 GLU A O 1
ATOM 935 N N . GLY A 1 114 ? -0.063 -13.549 13.522 1.00 97.38 114 GLY A N 1
ATOM 936 C CA . GLY A 1 114 ? -1.291 -13.182 14.226 1.00 97.38 114 GLY A CA 1
ATOM 937 C C . GLY A 1 114 ? -2.021 -12.023 13.540 1.00 97.38 114 GLY A C 1
ATOM 938 O O . GLY A 1 114 ? -2.659 -12.217 12.508 1.00 97.38 114 GLY A O 1
ATOM 939 N N . ASN A 1 115 ? -1.964 -10.831 14.140 1.00 97.81 115 ASN A N 1
ATOM 940 C CA . ASN A 1 115 ? -2.544 -9.599 13.594 1.00 97.81 115 ASN A CA 1
ATOM 941 C C . ASN A 1 115 ? -1.498 -8.530 13.226 1.00 97.81 115 ASN A C 1
ATOM 943 O O . ASN A 1 115 ? -1.851 -7.380 12.950 1.00 97.81 115 ASN A O 1
ATOM 947 N N . GLN A 1 116 ? -0.223 -8.917 13.233 1.00 98.19 116 GLN A N 1
ATOM 948 C CA . GLN A 1 116 ? 0.903 -8.103 12.800 1.00 98.19 116 GLN A CA 1
ATOM 949 C C . GLN A 1 116 ? 1.388 -8.568 11.430 1.00 98.19 116 GLN A C 1
ATOM 951 O O . GLN A 1 116 ? 1.136 -9.702 11.014 1.00 98.19 116 GLN A O 1
ATOM 956 N N . TYR A 1 117 ? 2.087 -7.680 10.733 1.00 98.31 117 TYR A N 1
ATOM 957 C CA . TYR A 1 117 ? 2.661 -7.971 9.432 1.00 98.31 117 TYR A CA 1
ATOM 958 C C . TYR A 1 117 ? 4.006 -7.275 9.231 1.00 98.31 117 TYR A C 1
ATOM 960 O O . TYR A 1 117 ? 4.283 -6.240 9.840 1.00 98.31 117 TYR A O 1
ATOM 968 N N . SER A 1 118 ? 4.810 -7.830 8.332 1.00 98.31 118 SER A N 1
ATOM 969 C CA . SER A 1 118 ? 6.037 -7.230 7.811 1.00 98.31 118 SER A CA 1
ATOM 970 C C . SER A 1 118 ? 6.194 -7.546 6.323 1.00 98.31 118 SER A C 1
ATOM 972 O O . SER A 1 118 ? 5.514 -8.426 5.786 1.00 98.31 118 SER A O 1
ATOM 974 N N . PHE A 1 119 ? 7.066 -6.795 5.652 1.00 97.50 119 PHE A N 1
ATOM 975 C CA . PHE A 1 119 ? 7.359 -6.961 4.233 1.00 97.50 119 PHE A CA 1
ATOM 976 C C . PHE A 1 119 ? 8.854 -7.148 4.022 1.00 97.50 119 PHE A C 1
ATOM 978 O O . PHE A 1 119 ? 9.645 -6.423 4.623 1.00 97.50 119 PHE A O 1
ATOM 985 N N . ASP A 1 120 ? 9.202 -8.052 3.113 1.00 95.38 120 ASP A N 1
ATOM 986 C CA . ASP A 1 120 ? 10.505 -8.080 2.454 1.00 95.38 120 ASP A CA 1
ATOM 987 C C . ASP A 1 120 ? 10.304 -7.775 0.968 1.00 95.38 120 ASP A C 1
ATOM 989 O O . ASP A 1 120 ? 9.295 -8.192 0.392 1.00 95.38 120 ASP A O 1
ATOM 993 N N . TYR A 1 121 ? 11.245 -7.063 0.355 1.00 89.50 121 TYR A N 1
ATOM 994 C CA . TYR A 1 121 ? 11.275 -6.786 -1.081 1.00 89.50 121 TYR A CA 1
ATOM 995 C C . TYR A 1 121 ? 12.653 -7.128 -1.641 1.00 89.50 121 TYR A C 1
ATOM 997 O O . TYR A 1 121 ? 13.648 -6.715 -1.000 1.00 89.50 121 TYR A O 1
#

Foldseek 3Di:
DCPPDDQAAAAEAEDEADPDDDPDVPDDLVVVLVVLVVNQSHPFYEYEYENALDWDWDWADVVSNRNDHGTYIYIHWHALCAQVQDDDADPVRGHQRQGPHRHTRDGWDWDDDGRDIDIDD

Radius of gyration: 16.48 Å; chains: 1; bounding box: 43×29×41 Å